Protein AF-A0A3P3FSX5-F1 (afdb_monomer_lite)

Structure (mmCIF, N/CA/C/O backbone):
data_AF-A0A3P3FSX5-F1
#
_entry.id   AF-A0A3P3FSX5-F1
#
loop_
_atom_site.group_PDB
_atom_site.id
_atom_site.type_symbol
_atom_s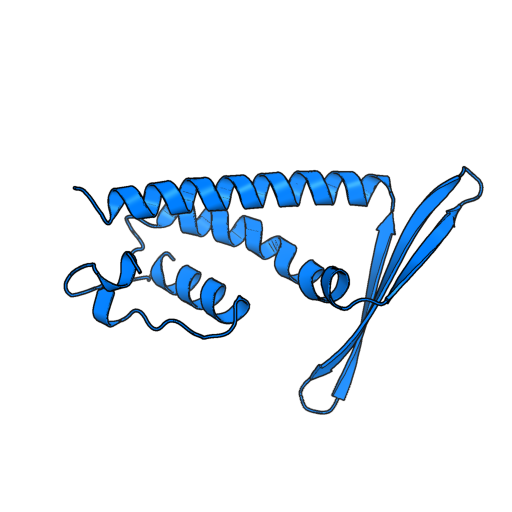ite.label_atom_id
_atom_site.label_alt_id
_atom_site.label_comp_id
_atom_site.label_asym_id
_atom_site.label_entity_id
_atom_site.label_seq_id
_atom_site.pdbx_PDB_ins_code
_atom_site.Cartn_x
_atom_site.Cartn_y
_atom_site.Cartn_z
_atom_site.occupancy
_atom_site.B_iso_or_equiv
_atom_site.auth_seq_id
_atom_site.auth_comp_id
_atom_site.auth_asym_id
_atom_site.auth_atom_id
_atom_site.pdbx_PDB_model_num
ATOM 1 N N . MET A 1 1 ? -2.291 -1.759 -22.034 1.00 64.62 1 MET A N 1
ATOM 2 C CA . MET A 1 1 ? -1.354 -1.514 -20.912 1.00 64.62 1 MET A CA 1
ATOM 3 C C . MET A 1 1 ? -0.006 -1.193 -21.524 1.00 64.62 1 MET A C 1
ATOM 5 O O . MET A 1 1 ? 0.405 -1.934 -22.399 1.00 64.62 1 MET A O 1
ATOM 9 N N . VAL A 1 2 ? 0.656 -0.120 -21.088 1.00 78.75 2 VAL A N 1
ATOM 10 C CA . VAL A 1 2 ? 1.862 0.412 -21.754 1.00 78.75 2 VAL A CA 1
ATOM 11 C C . VAL A 1 2 ? 3.003 -0.608 -21.819 1.00 78.75 2 VAL A C 1
ATOM 13 O O . VAL A 1 2 ? 3.547 -0.823 -22.890 1.00 78.75 2 VAL A O 1
ATOM 16 N N . LEU A 1 3 ? 3.281 -1.321 -20.721 1.00 80.75 3 LEU A N 1
ATOM 17 C CA . LEU A 1 3 ? 4.338 -2.343 -20.668 1.00 80.75 3 LEU A CA 1
ATOM 18 C C . LEU A 1 3 ? 4.115 -3.501 -21.658 1.00 80.75 3 LEU A C 1
ATOM 20 O O . LEU A 1 3 ? 5.054 -3.925 -22.320 1.00 80.75 3 LEU A O 1
ATOM 24 N N . ALA A 1 4 ? 2.873 -3.984 -21.802 1.00 80.44 4 ALA A N 1
ATOM 25 C CA . ALA A 1 4 ? 2.545 -5.056 -22.753 1.00 80.44 4 ALA A CA 1
ATOM 26 C C . ALA A 1 4 ? 2.674 -4.627 -24.223 1.00 80.44 4 ALA A C 1
ATOM 28 O O . ALA A 1 4 ? 2.763 -5.481 -25.098 1.00 80.44 4 ALA A O 1
ATOM 29 N N . ASN A 1 5 ? 2.686 -3.320 -24.493 1.00 82.38 5 ASN A N 1
ATOM 30 C CA . ASN A 1 5 ? 2.797 -2.783 -25.845 1.00 82.38 5 ASN A CA 1
ATOM 31 C C . ASN A 1 5 ? 4.258 -2.553 -26.273 1.00 82.38 5 ASN A C 1
ATOM 33 O O . ASN A 1 5 ? 4.493 -2.166 -27.414 1.00 82.38 5 ASN A O 1
ATOM 37 N N . VAL A 1 6 ? 5.236 -2.773 -25.385 1.00 80.38 6 VAL A N 1
ATOM 38 C CA . VAL A 1 6 ? 6.660 -2.674 -25.730 1.00 80.38 6 VAL A CA 1
ATOM 39 C C . VAL A 1 6 ? 7.073 -3.942 -26.473 1.00 80.38 6 VAL A C 1
ATOM 41 O O . VAL A 1 6 ? 6.936 -5.044 -25.941 1.00 80.38 6 VAL A O 1
ATOM 44 N N . SER A 1 7 ? 7.569 -3.792 -27.702 1.00 74.81 7 SER A N 1
ATOM 45 C CA . SER A 1 7 ? 7.959 -4.912 -28.566 1.00 74.81 7 SER A CA 1
ATOM 46 C C . SER A 1 7 ? 8.950 -5.853 -27.873 1.00 74.81 7 SER A C 1
ATOM 48 O O . SER A 1 7 ? 9.860 -5.400 -27.177 1.00 74.81 7 SER A O 1
ATOM 50 N N . GLU A 1 8 ? 8.752 -7.163 -28.064 1.00 77.31 8 GLU A N 1
ATOM 51 C CA . GLU A 1 8 ? 9.525 -8.288 -27.498 1.00 77.31 8 GLU A CA 1
ATOM 52 C C . GLU A 1 8 ? 9.448 -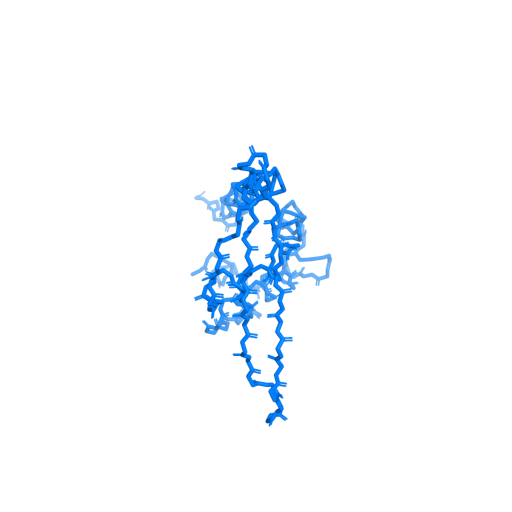8.438 -25.966 1.00 77.31 8 GLU A C 1
ATOM 54 O O . GLU A 1 8 ? 9.137 -9.520 -25.468 1.00 77.31 8 GLU A O 1
ATOM 59 N N . ARG A 1 9 ? 9.636 -7.360 -25.197 1.00 79.94 9 ARG A N 1
ATOM 60 C CA . ARG A 1 9 ? 9.602 -7.376 -23.721 1.00 79.94 9 ARG A CA 1
ATOM 61 C C . ARG A 1 9 ? 8.187 -7.460 -23.144 1.00 79.94 9 ARG A C 1
ATOM 63 O O . ARG A 1 9 ? 7.986 -8.035 -22.076 1.00 79.94 9 ARG A O 1
ATOM 70 N N . GLY A 1 10 ? 7.192 -6.934 -23.859 1.00 73.44 10 GLY A N 1
ATOM 71 C CA . GLY A 1 10 ? 5.786 -6.930 -23.450 1.00 73.44 10 GLY A CA 1
ATOM 72 C C . GLY A 1 10 ? 5.134 -8.316 -23.406 1.00 73.44 10 GLY A C 1
ATOM 73 O O . GLY A 1 10 ? 4.140 -8.491 -22.705 1.00 73.44 10 GLY A O 1
ATOM 74 N N . ILE A 1 11 ? 5.722 -9.312 -24.082 1.00 74.56 11 ILE A N 1
ATOM 75 C CA . ILE A 1 11 ? 5.221 -10.698 -24.158 1.00 74.56 11 ILE A CA 1
ATOM 76 C C . ILE A 1 11 ? 5.229 -11.379 -22.781 1.00 74.56 11 ILE A C 1
ATOM 78 O O . ILE A 1 11 ? 4.386 -12.228 -22.494 1.00 74.56 11 ILE A O 1
ATOM 82 N N . VAL A 1 12 ? 6.162 -10.992 -21.908 1.00 78.31 12 VAL A N 1
ATOM 83 C CA . VAL A 1 12 ? 6.325 -11.587 -20.572 1.00 78.31 12 VAL A CA 1
ATOM 84 C C . VAL A 1 12 ? 5.289 -11.048 -19.577 1.00 78.31 12 VAL A C 1
ATOM 86 O O . VAL A 1 12 ? 5.055 -11.657 -18.537 1.00 78.31 12 VAL A O 1
ATOM 89 N N . VAL A 1 13 ? 4.623 -9.933 -19.893 1.00 80.44 13 VAL A N 1
ATOM 90 C CA . VAL A 1 13 ? 3.733 -9.252 -18.952 1.00 80.44 13 VAL A CA 1
ATOM 91 C C . VAL A 1 13 ? 2.400 -9.992 -18.826 1.00 80.44 13 VAL A C 1
ATOM 93 O O . VAL A 1 13 ? 1.560 -9.954 -19.727 1.00 80.44 13 VAL A O 1
ATOM 96 N N . LYS A 1 14 ? 2.149 -10.601 -17.665 1.00 79.06 14 LYS A N 1
ATOM 97 C CA . LYS A 1 14 ? 0.843 -11.187 -17.321 1.00 79.06 14 LYS A CA 1
ATOM 98 C C . LYS A 1 14 ? 0.157 -10.303 -16.299 1.00 79.06 14 LYS A C 1
ATOM 100 O O . LYS A 1 14 ? 0.726 -10.051 -15.259 1.00 79.06 14 LYS A O 1
ATOM 105 N N . LEU A 1 15 ? -1.070 -9.846 -16.549 1.00 70.38 15 LEU A N 1
ATOM 106 C CA . LEU A 1 15 ? -1.813 -9.031 -15.580 1.00 70.38 15 LEU A CA 1
ATOM 107 C C . LEU A 1 15 ? -2.732 -9.907 -14.725 1.00 70.38 15 LEU A C 1
ATOM 109 O O . LEU A 1 15 ? -3.762 -10.365 -15.225 1.00 70.38 15 LEU A O 1
ATOM 113 N N . PRO A 1 16 ? -2.444 -10.090 -13.430 1.00 83.50 16 PRO A N 1
ATOM 114 C CA . PRO A 1 16 ? -3.360 -10.787 -12.546 1.00 83.50 16 PRO A CA 1
ATOM 115 C C . PRO A 1 16 ? -4.615 -9.941 -12.286 1.00 83.50 16 PRO A C 1
ATOM 117 O O . PRO A 1 16 ? -4.619 -8.712 -12.427 1.00 83.50 16 PRO A O 1
ATOM 120 N N . HIS A 1 17 ? -5.706 -10.583 -11.869 1.00 81.50 17 HIS A N 1
ATOM 121 C CA . HIS A 1 17 ? -6.952 -9.873 -11.563 1.00 81.50 17 HIS A CA 1
ATOM 122 C C . HIS A 1 17 ? -6.901 -9.140 -10.217 1.00 81.50 17 HIS A C 1
ATOM 124 O O . HIS A 1 17 ? -7.503 -8.076 -10.074 1.00 81.50 17 HIS A O 1
ATOM 130 N N . LEU A 1 18 ? -6.169 -9.678 -9.237 1.00 86.06 18 LEU A N 1
ATOM 131 C CA . LEU A 1 18 ? -6.122 -9.128 -7.885 1.00 86.06 18 LEU A CA 1
ATOM 132 C C . LEU A 1 18 ? -5.106 -7.988 -7.779 1.00 86.06 18 LEU A C 1
ATOM 134 O O . LEU A 1 18 ? -3.973 -8.106 -8.233 1.00 86.06 18 LEU A O 1
ATOM 138 N N . VAL A 1 19 ? -5.489 -6.902 -7.104 1.00 83.56 19 VAL A N 1
ATOM 139 C CA . VAL A 1 19 ? -4.639 -5.706 -6.954 1.00 83.56 19 VAL A CA 1
ATOM 140 C C . VAL A 1 19 ? -3.282 -6.001 -6.302 1.00 83.56 19 VAL A C 1
ATOM 142 O O . VAL A 1 19 ? -2.274 -5.487 -6.771 1.00 83.56 19 VAL A O 1
ATOM 145 N N . GLY A 1 20 ? -3.231 -6.871 -5.286 1.00 83.88 20 GLY A N 1
ATOM 146 C CA . GLY A 1 20 ? -1.966 -7.255 -4.644 1.00 83.88 20 GLY A CA 1
ATOM 147 C C . GLY A 1 20 ? -1.029 -7.984 -5.608 1.00 83.88 20 GLY A C 1
ATOM 148 O O . GLY A 1 20 ? 0.131 -7.617 -5.743 1.00 83.88 20 GLY A O 1
ATOM 149 N N . GLN A 1 21 ? -1.574 -8.925 -6.380 1.00 89.12 21 GLN A N 1
ATOM 150 C CA . GLN A 1 21 ? -0.821 -9.638 -7.413 1.00 89.12 21 GLN A CA 1
ATOM 151 C C . GLN A 1 21 ? -0.359 -8.698 -8.537 1.00 89.12 21 GLN A C 1
ATOM 153 O O . GLN A 1 21 ? 0.715 -8.886 -9.095 1.00 89.12 21 GLN A O 1
ATOM 158 N N . ARG A 1 22 ? -1.132 -7.652 -8.863 1.00 90.12 22 ARG A N 1
ATOM 159 C CA . ARG A 1 22 ? -0.701 -6.620 -9.820 1.00 90.12 22 ARG A CA 1
ATOM 160 C C . ARG A 1 22 ? 0.493 -5.817 -9.312 1.00 90.12 22 ARG A C 1
ATOM 162 O O . ARG A 1 22 ? 1.366 -5.506 -10.111 1.00 90.12 22 ARG A O 1
ATOM 169 N N . PHE A 1 23 ? 0.543 -5.475 -8.023 1.00 90.88 23 PHE A N 1
ATOM 170 C CA . PHE A 1 23 ? 1.715 -4.808 -7.447 1.00 90.88 23 PHE A CA 1
ATOM 171 C C . PHE A 1 23 ? 2.933 -5.728 -7.383 1.00 90.88 23 PHE A C 1
ATOM 173 O O . PHE A 1 23 ? 4.038 -5.265 -7.649 1.00 90.88 23 PHE A O 1
ATOM 180 N N . GLU A 1 24 ? 2.746 -7.011 -7.075 1.00 92.06 24 GLU A N 1
ATOM 181 C CA . GLU A 1 24 ? 3.824 -8.006 -7.111 1.00 92.06 24 GLU A CA 1
ATOM 182 C C . GLU A 1 24 ? 4.391 -8.175 -8.518 1.00 92.06 24 GLU A C 1
ATOM 184 O O . GLU A 1 24 ? 5.596 -8.05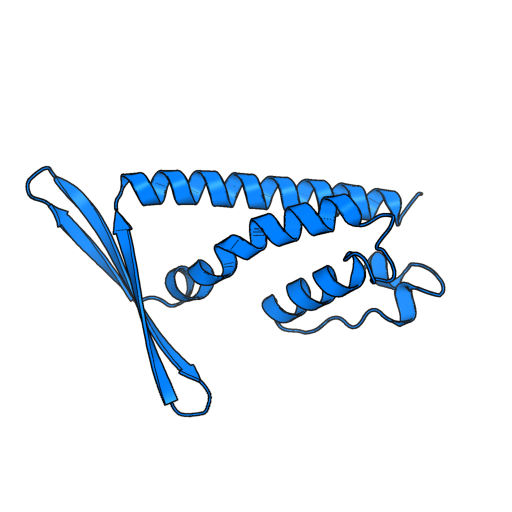6 -8.713 1.00 92.06 24 GLU A O 1
ATOM 189 N N . GLU A 1 25 ? 3.527 -8.368 -9.511 1.00 92.31 25 GLU A N 1
ATOM 190 C CA . GLU A 1 25 ? 3.959 -8.496 -10.898 1.00 92.31 25 GLU A CA 1
ATOM 191 C C . GLU A 1 25 ? 4.650 -7.224 -11.393 1.00 92.31 25 GLU A C 1
ATOM 193 O O . GLU A 1 25 ? 5.721 -7.284 -11.995 1.00 92.31 25 GLU A O 1
ATOM 198 N N . LEU A 1 26 ? 4.073 -6.055 -11.102 1.00 92.88 26 LEU A N 1
ATOM 199 C CA . LEU A 1 26 ? 4.691 -4.785 -11.456 1.00 92.88 26 LEU A CA 1
ATOM 200 C C . LEU A 1 26 ? 6.081 -4.666 -10.825 1.00 92.88 26 LEU A C 1
ATOM 202 O O . LEU A 1 26 ? 7.015 -4.295 -11.529 1.00 92.88 26 LEU A O 1
ATOM 206 N N . ALA A 1 27 ? 6.232 -5.025 -9.546 1.00 94.19 27 ALA A N 1
ATOM 207 C CA . ALA A 1 27 ? 7.517 -5.028 -8.854 1.00 94.19 27 ALA A CA 1
ATOM 208 C C . ALA A 1 27 ? 8.529 -5.984 -9.502 1.00 94.19 27 ALA A C 1
ATOM 210 O O . ALA A 1 27 ? 9.696 -5.621 -9.625 1.00 94.19 27 ALA A O 1
ATOM 211 N N . ASN A 1 28 ? 8.095 -7.161 -9.961 1.00 93.88 28 ASN A N 1
ATOM 212 C CA . ASN A 1 28 ? 8.956 -8.103 -10.681 1.00 93.88 28 ASN A CA 1
ATOM 213 C C . ASN A 1 28 ? 9.434 -7.525 -12.019 1.00 93.88 28 ASN A C 1
ATOM 215 O O . ASN A 1 28 ? 10.601 -7.665 -12.371 1.00 93.88 28 ASN A O 1
ATOM 219 N N . LEU A 1 29 ? 8.551 -6.845 -12.753 1.00 93.38 29 LEU A N 1
ATOM 220 C CA . LEU A 1 29 ? 8.849 -6.288 -14.074 1.00 93.38 29 LEU A CA 1
ATOM 221 C C . LEU A 1 29 ? 9.809 -5.096 -14.027 1.00 93.38 29 LEU A C 1
ATOM 223 O O . LEU A 1 29 ? 10.655 -4.974 -14.912 1.00 93.38 29 LEU A O 1
ATOM 227 N N . ILE A 1 30 ? 9.676 -4.226 -13.023 1.00 94.62 30 ILE A N 1
ATOM 228 C CA . ILE A 1 30 ? 10.482 -2.997 -12.879 1.00 94.62 30 ILE A CA 1
ATOM 229 C C . ILE A 1 30 ? 11.641 -3.140 -11.884 1.00 94.62 30 ILE A C 1
ATOM 231 O O . ILE A 1 30 ? 12.439 -2.217 -11.728 1.00 94.62 30 ILE A O 1
ATOM 235 N N . GLY A 1 31 ? 11.707 -4.265 -11.170 1.00 93.69 31 GLY A N 1
ATOM 236 C CA . GLY A 1 31 ? 12.759 -4.567 -10.206 1.00 93.69 31 GLY A CA 1
ATOM 237 C C . GLY A 1 31 ? 14.112 -4.848 -10.871 1.00 93.69 31 GLY A C 1
ATOM 238 O O . GLY A 1 31 ? 14.193 -4.938 -12.093 1.00 93.69 31 GLY A O 1
ATOM 239 N N . PRO A 1 32 ? 15.191 -5.032 -10.087 1.00 92.88 32 PRO A N 1
ATOM 240 C CA . PRO A 1 32 ? 16.563 -5.107 -10.607 1.00 92.88 32 PRO A CA 1
ATOM 241 C C . PRO A 1 32 ? 16.820 -6.194 -11.662 1.00 92.88 32 PRO A C 1
ATOM 243 O O . PRO A 1 32 ? 17.696 -6.023 -12.501 1.00 92.88 32 PRO A O 1
ATOM 246 N N . ALA A 1 33 ? 16.068 -7.298 -11.618 1.00 92.38 33 ALA A N 1
ATOM 247 C CA . ALA A 1 33 ? 16.158 -8.407 -12.574 1.00 92.38 33 ALA A CA 1
ATOM 248 C C . ALA A 1 33 ? 14.999 -8.428 -13.594 1.00 92.38 33 ALA A C 1
ATOM 250 O O . ALA A 1 33 ? 14.845 -9.393 -14.340 1.00 92.38 33 ALA A O 1
ATOM 251 N N . GLY A 1 34 ? 14.147 -7.402 -13.592 1.00 91.62 34 GLY A N 1
ATOM 252 C CA . GLY A 1 34 ? 12.958 -7.321 -14.429 1.00 91.62 34 GLY A CA 1
ATOM 253 C C . GLY A 1 34 ? 13.244 -6.839 -15.851 1.00 91.62 34 GLY A C 1
ATOM 254 O O . GLY A 1 34 ? 14.236 -6.160 -16.115 1.00 91.62 34 GLY A O 1
ATOM 255 N N . ALA A 1 35 ? 12.326 -7.134 -16.775 1.00 91.94 35 ALA A N 1
ATOM 256 C CA . ALA A 1 35 ? 12.432 -6.733 -18.184 1.00 91.94 35 ALA A CA 1
ATOM 257 C C . ALA A 1 35 ? 12.476 -5.202 -18.400 1.00 91.94 35 ALA A C 1
ATOM 259 O O . ALA A 1 35 ? 12.900 -4.733 -19.458 1.00 91.94 35 ALA A O 1
ATOM 260 N N . PHE A 1 36 ? 12.052 -4.425 -17.401 1.00 92.50 36 PHE A N 1
ATOM 261 C CA . PHE A 1 36 ? 12.015 -2.962 -17.409 1.00 92.50 36 PHE A CA 1
ATOM 262 C C . PHE A 1 36 ? 12.857 -2.361 -16.273 1.00 92.50 36 PHE A C 1
ATOM 264 O O . PHE A 1 36 ? 12.549 -1.278 -15.779 1.00 92.50 36 PHE A O 1
ATOM 271 N N . ALA A 1 37 ? 13.902 -3.061 -15.815 1.00 93.12 37 ALA A N 1
ATOM 272 C CA . ALA A 1 37 ? 14.749 -2.621 -14.702 1.00 93.12 37 ALA A CA 1
ATOM 273 C C . ALA A 1 37 ? 15.399 -1.245 -14.936 1.00 93.12 37 ALA A C 1
ATOM 275 O O . ALA A 1 37 ? 15.538 -0.451 -14.003 1.00 93.12 37 ALA A O 1
ATOM 276 N N . LEU A 1 38 ? 15.798 -0.958 -16.182 1.00 92.31 38 LEU A N 1
ATOM 277 C CA . LEU A 1 38 ? 16.487 0.280 -16.545 1.00 92.31 38 LEU A CA 1
ATOM 278 C C . LEU A 1 38 ? 15.549 1.488 -16.444 1.00 92.31 38 LEU A C 1
ATOM 280 O O . LEU A 1 38 ? 15.865 2.465 -15.769 1.00 92.31 38 LEU A O 1
ATOM 284 N N . GLU A 1 39 ? 14.384 1.406 -17.082 1.00 93.50 39 GLU A N 1
ATOM 285 C CA . GLU A 1 39 ? 13.383 2.475 -17.103 1.00 93.50 39 GLU A CA 1
ATOM 286 C C . GLU A 1 39 ? 12.633 2.575 -15.767 1.00 93.50 39 GLU A C 1
ATOM 288 O O . GLU A 1 39 ? 12.207 3.650 -15.349 1.00 93.50 39 GLU A O 1
ATOM 293 N N . GLY A 1 40 ? 12.470 1.441 -15.086 1.00 94.25 40 GLY A N 1
ATOM 294 C CA . GLY A 1 40 ? 11.611 1.272 -13.924 1.00 94.25 40 GLY A CA 1
ATOM 295 C C . GLY A 1 40 ? 12.271 1.514 -12.570 1.00 94.25 40 GLY A C 1
ATOM 296 O O . GLY A 1 40 ? 11.567 1.486 -11.563 1.00 94.25 40 GLY A O 1
ATOM 297 N N . LYS A 1 41 ? 13.581 1.786 -12.502 1.00 95.56 41 LYS A N 1
ATOM 298 C CA . LYS A 1 41 ? 14.334 1.881 -11.236 1.00 95.56 41 LYS A CA 1
ATOM 299 C C . LYS A 1 41 ? 13.695 2.817 -10.200 1.00 95.56 41 LYS A C 1
ATOM 301 O O . LYS A 1 41 ? 13.551 2.436 -9.039 1.00 95.56 41 LYS A O 1
ATOM 306 N N . THR A 1 42 ? 13.303 4.034 -10.586 1.00 96.38 42 THR A N 1
ATOM 307 C CA . THR A 1 42 ? 12.685 4.997 -9.650 1.00 96.38 42 THR A CA 1
ATOM 308 C C . THR A 1 42 ? 11.273 4.575 -9.248 1.00 96.38 42 THR A C 1
ATOM 310 O O . THR A 1 42 ? 10.906 4.682 -8.075 1.00 96.38 42 THR A O 1
ATOM 313 N N . SER A 1 43 ? 10.516 4.005 -10.190 1.00 97.00 43 SER A N 1
ATOM 314 C CA . SER A 1 43 ? 9.200 3.413 -9.939 1.00 97.00 43 SER A CA 1
ATOM 315 C C . SER A 1 43 ? 9.278 2.217 -8.987 1.00 97.00 43 SER A C 1
ATOM 317 O O . SER A 1 43 ? 8.410 2.077 -8.132 1.00 97.00 43 SER A O 1
ATOM 319 N N . ALA A 1 44 ? 10.327 1.392 -9.070 1.00 96.62 44 ALA A N 1
ATOM 320 C CA . ALA A 1 44 ? 10.550 0.255 -8.179 1.00 96.62 44 ALA A CA 1
ATOM 321 C C . ALA A 1 44 ? 10.737 0.710 -6.727 1.00 96.62 44 ALA A C 1
ATOM 323 O O . ALA A 1 44 ? 10.110 0.170 -5.814 1.00 96.62 44 ALA A O 1
ATOM 324 N N . VAL A 1 45 ? 11.547 1.753 -6.518 1.00 97.31 45 VAL A N 1
ATOM 325 C CA . VAL A 1 45 ? 11.755 2.356 -5.193 1.00 97.31 45 VAL A CA 1
ATOM 326 C C . VAL A 1 45 ? 10.448 2.942 -4.663 1.00 97.31 45 VAL A C 1
ATOM 328 O O . VAL A 1 45 ? 10.049 2.629 -3.543 1.00 97.31 45 VAL A O 1
ATOM 331 N N . ALA A 1 46 ? 9.746 3.742 -5.471 1.00 97.75 46 ALA A N 1
ATOM 332 C CA . ALA A 1 46 ? 8.478 4.347 -5.069 1.00 97.75 46 ALA A CA 1
ATOM 333 C C . ALA A 1 46 ? 7.403 3.296 -4.748 1.00 97.75 46 ALA A C 1
ATOM 335 O O . ALA A 1 46 ? 6.662 3.449 -3.775 1.00 97.75 46 ALA A O 1
ATOM 336 N N . LEU A 1 47 ? 7.344 2.208 -5.523 1.00 96.62 47 LEU A N 1
ATOM 337 C CA . LEU A 1 47 ? 6.436 1.094 -5.277 1.00 96.62 47 LEU A CA 1
ATOM 338 C C . LEU A 1 47 ? 6.785 0.406 -3.960 1.00 96.62 47 LEU A C 1
ATOM 340 O O . LEU A 1 47 ? 5.895 0.212 -3.144 1.00 96.62 47 LEU A O 1
ATOM 344 N N . SER A 1 48 ? 8.060 0.113 -3.697 1.00 96.25 48 SER A N 1
ATOM 345 C CA . SER A 1 48 ? 8.484 -0.471 -2.419 1.00 96.25 48 SER A CA 1
ATOM 346 C C . SER A 1 48 ? 8.103 0.408 -1.225 1.00 96.25 48 SER A C 1
ATOM 348 O O . SER A 1 48 ? 7.613 -0.111 -0.223 1.00 96.25 48 SER A O 1
ATOM 350 N N . THR A 1 49 ? 8.285 1.729 -1.323 1.00 96.62 49 THR A N 1
ATOM 351 C CA . THR A 1 49 ? 7.877 2.671 -0.268 1.00 96.62 49 THR A CA 1
ATOM 352 C C . THR A 1 49 ? 6.368 2.640 -0.049 1.00 96.62 49 THR A C 1
ATOM 354 O O . THR A 1 49 ? 5.919 2.535 1.086 1.00 96.62 49 THR A O 1
ATOM 357 N N . PHE A 1 50 ? 5.570 2.671 -1.118 1.00 95.94 50 PHE A N 1
ATOM 358 C CA . PHE A 1 50 ? 4.114 2.587 -1.005 1.00 95.94 50 PHE A CA 1
ATOM 359 C C . PHE A 1 50 ? 3.651 1.246 -0.420 1.00 95.94 50 PHE A C 1
ATOM 361 O O . PHE A 1 50 ? 2.751 1.206 0.421 1.00 95.94 50 PHE A O 1
ATOM 368 N N . ARG A 1 51 ? 4.292 0.142 -0.817 1.00 94.00 51 ARG A N 1
ATOM 369 C CA . ARG A 1 51 ? 3.948 -1.208 -0.357 1.00 94.00 51 ARG A CA 1
ATOM 370 C C . ARG A 1 51 ? 4.216 -1.435 1.130 1.00 94.00 51 ARG A C 1
ATOM 372 O O . ARG A 1 51 ? 3.576 -2.304 1.713 1.00 94.00 51 ARG A O 1
ATOM 379 N N . ALA A 1 52 ? 5.049 -0.616 1.777 1.00 93.69 52 ALA A N 1
ATOM 380 C CA . ALA A 1 52 ? 5.193 -0.632 3.235 1.00 93.69 52 ALA A CA 1
ATOM 381 C C . ALA A 1 52 ? 3.855 -0.395 3.972 1.00 93.69 52 ALA A C 1
ATOM 383 O O . ALA A 1 52 ? 3.694 -0.819 5.114 1.00 93.69 52 ALA A O 1
ATOM 384 N N . HIS A 1 53 ? 2.870 0.217 3.306 1.00 94.00 53 HIS A N 1
ATOM 385 C CA . HIS A 1 53 ? 1.527 0.448 3.836 1.00 94.00 53 HIS A CA 1
ATOM 386 C C . HIS A 1 53 ? 0.511 -0.662 3.502 1.00 94.00 53 HIS A C 1
ATOM 388 O O . HIS A 1 53 ? -0.639 -0.577 3.934 1.00 94.00 53 HIS A O 1
ATOM 394 N N . GLU A 1 54 ? 0.875 -1.712 2.748 1.00 88.88 54 GLU A N 1
ATOM 395 C CA . GLU A 1 54 ? -0.069 -2.770 2.331 1.00 88.88 54 GLU A CA 1
ATOM 396 C C . GLU A 1 54 ? -0.721 -3.491 3.516 1.00 88.88 54 GLU A C 1
ATOM 398 O O . GLU A 1 54 ? -1.880 -3.911 3.422 1.00 88.88 54 GLU A O 1
ATOM 403 N N . SER A 1 55 ? -0.011 -3.594 4.642 1.00 86.38 55 SER A N 1
ATOM 404 C CA . SER A 1 55 ? -0.513 -4.194 5.883 1.00 86.38 55 SER A CA 1
ATOM 405 C C . SER A 1 55 ? -1.756 -3.480 6.426 1.00 86.38 55 SER A C 1
ATOM 407 O O . SER A 1 55 ? -2.635 -4.125 7.000 1.00 86.38 55 SER A O 1
ATOM 409 N N . LEU A 1 56 ? -1.889 -2.173 6.179 1.00 91.00 56 LEU A N 1
ATOM 410 C CA . LEU A 1 56 ? -3.031 -1.371 6.619 1.00 91.00 56 LEU A CA 1
ATOM 411 C C . LEU A 1 56 ? -4.305 -1.697 5.841 1.00 91.00 56 LEU A C 1
ATOM 413 O O . LEU A 1 56 ? -5.403 -1.548 6.373 1.00 91.00 56 LEU A O 1
ATOM 417 N N . ARG A 1 57 ? -4.183 -2.155 4.587 1.00 89.25 57 ARG A N 1
ATOM 418 C CA . ARG A 1 57 ? -5.317 -2.318 3.664 1.00 89.25 57 ARG A CA 1
ATOM 419 C C . ARG A 1 57 ? -6.408 -3.212 4.240 1.00 89.25 57 ARG A C 1
ATOM 421 O O . ARG A 1 57 ? -7.584 -2.881 4.143 1.00 89.25 57 ARG A O 1
ATOM 428 N N . ALA A 1 58 ? -6.026 -4.343 4.833 1.00 89.12 58 ALA A N 1
ATOM 429 C CA . ALA A 1 58 ? -6.992 -5.283 5.394 1.00 89.12 58 ALA A CA 1
ATOM 430 C C . ALA A 1 58 ? -7.779 -4.648 6.550 1.00 89.12 58 ALA A C 1
ATOM 432 O O . ALA A 1 58 ? -9.005 -4.715 6.561 1.00 89.12 58 ALA A O 1
ATOM 433 N N . SER A 1 59 ? -7.079 -3.976 7.465 1.00 92.31 59 SER A N 1
ATOM 434 C CA . SER A 1 59 ? -7.695 -3.307 8.610 1.00 92.31 59 SER A CA 1
ATOM 435 C C . SER A 1 59 ? -8.565 -2.120 8.203 1.00 92.31 59 SER A C 1
ATOM 437 O O . SER A 1 59 ? -9.655 -1.969 8.738 1.00 92.31 59 SER A O 1
ATOM 439 N N . LEU A 1 60 ? -8.132 -1.305 7.238 1.00 90.81 60 LEU A N 1
ATOM 440 C CA . LEU A 1 60 ? -8.882 -0.124 6.796 1.00 90.81 60 LEU A CA 1
ATOM 441 C C . LEU A 1 60 ? -10.114 -0.480 5.954 1.00 90.81 60 LEU A C 1
ATOM 443 O O . LEU A 1 60 ? -11.146 0.168 6.081 1.00 90.81 60 LEU A O 1
ATOM 447 N N . CYS A 1 61 ? -10.024 -1.492 5.087 1.00 90.12 61 CYS A N 1
ATOM 448 C CA . CYS A 1 61 ? -11.126 -1.845 4.187 1.00 90.12 61 CYS A CA 1
ATOM 449 C C . CYS A 1 61 ? -12.111 -2.858 4.783 1.00 90.12 61 CYS A C 1
ATOM 451 O O . CYS A 1 61 ? -13.254 -2.921 4.336 1.00 90.12 61 CYS A O 1
ATOM 453 N N . HIS A 1 62 ? -11.669 -3.694 5.726 1.00 90.44 62 HIS A N 1
ATOM 454 C CA . HIS A 1 62 ? -12.463 -4.816 6.242 1.00 90.44 62 HIS A CA 1
ATOM 455 C C . HIS A 1 62 ? -12.515 -4.884 7.771 1.00 90.44 62 HIS A C 1
ATOM 457 O O . HIS A 1 62 ? -13.183 -5.763 8.317 1.00 90.44 62 HIS A O 1
ATOM 463 N N . GLY A 1 63 ? -11.809 -3.996 8.471 1.00 92.88 63 GLY A N 1
ATOM 464 C CA . GLY A 1 63 ? -11.818 -3.958 9.924 1.00 92.88 63 GLY A CA 1
ATOM 465 C C . GLY A 1 63 ? -13.120 -3.384 10.474 1.00 92.88 63 GLY A C 1
ATOM 466 O O . GLY A 1 63 ? -13.699 -2.447 9.930 1.00 92.88 63 GLY A O 1
ATOM 467 N N . VAL A 1 64 ? -13.558 -3.927 11.605 1.00 95.38 64 VAL A N 1
ATOM 468 C CA . VAL A 1 64 ? -14.603 -3.325 12.433 1.00 95.38 64 VAL A CA 1
ATOM 469 C C . VAL A 1 64 ? -13.931 -2.352 13.395 1.00 95.38 64 VAL A C 1
ATOM 471 O O . VAL A 1 64 ? -13.115 -2.765 14.225 1.00 95.38 64 VAL A O 1
ATOM 474 N N . GLY A 1 65 ? -14.256 -1.068 13.251 1.00 94.56 65 GLY A N 1
ATOM 475 C CA . GLY A 1 65 ? -13.660 0.025 14.016 1.00 94.56 65 GLY A CA 1
ATOM 476 C C . GLY A 1 65 ? -14.402 0.345 15.308 1.00 94.56 65 GLY A C 1
ATOM 477 O O . GLY A 1 65 ? -15.631 0.311 15.365 1.00 94.56 65 GLY A O 1
ATOM 478 N N . LYS A 1 66 ? -13.640 0.696 16.342 1.00 96.56 66 LYS A N 1
ATOM 479 C CA . LYS A 1 66 ? -14.114 1.386 17.543 1.00 96.56 66 LYS A CA 1
ATOM 480 C C . LYS A 1 66 ? -13.200 2.567 17.823 1.00 96.56 66 LYS A C 1
ATOM 482 O O . LYS A 1 66 ? -11.989 2.437 17.672 1.00 96.56 66 LYS A O 1
ATOM 487 N N . ILE A 1 67 ? -13.784 3.673 18.261 1.00 96.31 67 ILE A N 1
ATOM 488 C CA . ILE A 1 67 ? -13.046 4.827 18.767 1.00 96.31 67 ILE A CA 1
ATOM 489 C C . ILE A 1 67 ? -13.138 4.788 20.289 1.00 96.31 67 ILE A C 1
ATOM 491 O O . ILE A 1 67 ? -14.218 4.569 20.842 1.00 96.31 67 ILE A O 1
ATOM 495 N N . VAL A 1 68 ? -12.001 4.949 20.950 1.00 95.50 68 VAL A N 1
ATOM 496 C CA . VAL A 1 68 ? -11.887 5.050 22.406 1.00 95.50 68 VAL A CA 1
ATOM 497 C C . VAL A 1 68 ? -11.305 6.418 22.722 1.00 95.50 68 VAL A C 1
ATOM 499 O O . VAL A 1 68 ? -10.399 6.851 22.021 1.00 95.50 68 VAL A O 1
ATOM 502 N N . LEU A 1 69 ? -11.830 7.085 23.746 1.00 96.25 69 LEU A N 1
ATOM 503 C CA . LEU A 1 69 ? -11.293 8.351 24.237 1.00 96.25 69 LEU A CA 1
ATOM 504 C C . LEU A 1 69 ? -10.483 8.098 25.506 1.00 96.25 69 LEU A C 1
ATOM 506 O O . LEU A 1 69 ? -10.912 7.320 26.366 1.00 96.25 69 LEU A O 1
ATOM 510 N N . ASP A 1 70 ? -9.329 8.741 25.614 1.00 90.38 70 ASP A N 1
ATOM 511 C CA . ASP A 1 70 ? -8.588 8.827 26.865 1.00 90.38 70 ASP A CA 1
ATOM 512 C C . ASP A 1 70 ? -9.190 9.899 27.799 1.00 90.38 70 ASP A C 1
ATOM 514 O O . ASP A 1 70 ? -10.210 10.527 27.504 1.00 90.38 70 ASP A O 1
ATOM 518 N N . GLN A 1 71 ? -8.579 10.089 28.971 1.00 92.88 71 GLN A N 1
ATOM 519 C CA . GLN A 1 71 ? -9.048 11.074 29.954 1.00 92.88 71 GLN A CA 1
ATOM 520 C C . GLN A 1 71 ? -8.797 12.525 29.519 1.00 92.88 71 GLN A C 1
ATOM 522 O O . GLN A 1 71 ? -9.421 13.441 30.051 1.00 92.88 71 GLN A O 1
ATOM 527 N N . GLN A 1 72 ? -7.877 12.738 28.584 1.00 93.06 72 GLN A N 1
ATOM 528 C CA . GLN A 1 72 ? -7.486 14.032 28.038 1.00 93.06 72 GLN A CA 1
ATOM 529 C C . GLN A 1 72 ? -8.309 14.407 26.794 1.00 93.06 72 GLN A C 1
ATOM 531 O O . GLN A 1 72 ? -8.193 15.529 26.306 1.00 93.06 72 GLN A O 1
ATOM 536 N N . GLY A 1 73 ? -9.168 13.504 26.314 1.00 91.50 73 GLY A N 1
ATOM 537 C CA . GLY A 1 73 ? -9.992 13.687 25.122 1.00 91.50 73 GLY A CA 1
ATOM 538 C C . GLY A 1 73 ? -9.309 13.277 23.816 1.00 91.50 73 GLY A C 1
ATOM 539 O O . GLY A 1 73 ? -9.921 13.438 22.762 1.00 91.50 73 GLY A O 1
ATOM 540 N N . GLY A 1 74 ? -8.090 12.733 23.871 1.00 93.69 74 GLY A N 1
ATOM 541 C CA . GLY A 1 74 ? -7.418 12.132 22.723 1.00 93.69 74 GLY A CA 1
ATOM 542 C C . GLY A 1 74 ? -8.091 10.823 22.328 1.00 93.69 74 GLY A C 1
ATOM 543 O O . GLY A 1 74 ? -8.614 10.094 23.180 1.00 93.69 74 GLY A O 1
ATOM 544 N N . TRP A 1 75 ? -8.110 10.514 21.030 1.00 96.69 75 TRP A N 1
ATOM 545 C CA . TRP A 1 75 ? -8.736 9.287 20.546 1.00 96.69 75 TRP A CA 1
ATOM 546 C C . TRP A 1 75 ? -7.738 8.211 20.114 1.00 96.69 75 TRP A C 1
ATOM 548 O O . TRP A 1 75 ? -6.667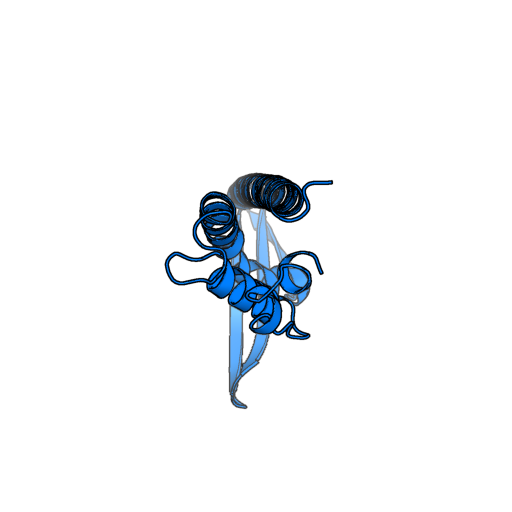 8.472 19.567 1.00 96.69 75 TRP A O 1
ATOM 558 N N . LEU A 1 76 ? -8.150 6.959 20.315 1.00 96.25 76 LEU A N 1
ATOM 559 C CA . LEU A 1 76 ? -7.512 5.767 19.774 1.00 96.25 76 LEU A CA 1
ATOM 560 C C . LEU A 1 76 ? -8.501 5.022 18.880 1.00 96.25 76 LEU A C 1
ATOM 562 O O . LEU A 1 76 ? -9.627 4.711 19.285 1.00 96.25 76 LEU A O 1
ATOM 566 N N . LEU A 1 77 ? -8.071 4.693 17.665 1.00 96.25 77 LEU A N 1
ATOM 567 C CA . LEU A 1 77 ? -8.818 3.847 16.745 1.00 96.25 77 LEU A CA 1
ATOM 568 C C . LEU A 1 77 ? -8.380 2.396 16.922 1.00 96.25 77 LEU A C 1
ATOM 570 O O . LEU A 1 77 ? -7.222 2.050 16.708 1.00 96.25 77 LEU A O 1
ATOM 574 N N . VAL A 1 78 ? -9.333 1.527 17.245 1.00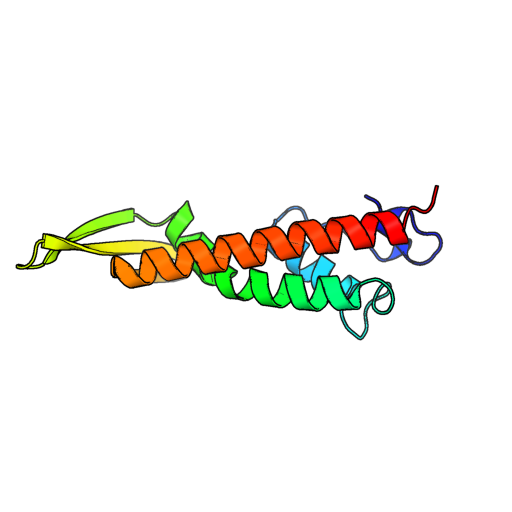 96.62 78 VAL A N 1
ATOM 575 C CA . VAL A 1 78 ? -9.138 0.077 17.308 1.00 96.62 78 VAL A CA 1
ATOM 576 C C . VAL A 1 78 ? -9.877 -0.574 16.145 1.00 96.62 78 VAL A C 1
ATOM 578 O O . VAL A 1 78 ? -11.106 -0.653 16.148 1.00 96.62 78 VAL A O 1
ATOM 581 N N . LEU A 1 79 ? -9.135 -1.086 15.168 1.00 96.50 79 LEU A N 1
ATOM 582 C CA . LEU A 1 79 ? -9.651 -1.848 14.032 1.00 96.50 79 LEU A CA 1
ATOM 583 C C . LEU A 1 79 ? -9.400 -3.337 14.248 1.00 96.50 79 LEU A C 1
ATOM 585 O O . LEU A 1 79 ? -8.261 -3.781 14.391 1.00 96.50 79 LEU A O 1
ATOM 589 N N . ARG A 1 80 ? -10.470 -4.132 14.248 1.00 95.94 80 ARG A N 1
ATOM 590 C CA . ARG A 1 80 ? -10.389 -5.592 14.367 1.00 95.94 80 ARG A CA 1
ATOM 591 C C . ARG A 1 80 ? -10.786 -6.245 13.057 1.00 95.94 80 ARG A C 1
ATOM 593 O O . ARG A 1 80 ? -11.887 -6.015 12.569 1.00 95.94 80 ARG A O 1
ATOM 600 N N . THR A 1 81 ? -9.927 -7.110 12.540 1.00 94.62 81 THR A N 1
ATOM 601 C CA . THR A 1 81 ? -10.175 -7.863 11.308 1.00 94.62 81 THR A CA 1
ATOM 602 C C . THR A 1 81 ? -10.162 -9.353 11.609 1.00 94.62 81 THR A C 1
ATOM 604 O O . THR A 1 81 ? -9.302 -9.837 12.347 1.00 94.62 81 THR A O 1
ATOM 607 N N . LEU A 1 82 ? -11.106 -10.086 11.025 1.00 92.50 82 LEU A N 1
ATOM 608 C CA . LEU A 1 82 ? -11.119 -11.544 11.001 1.00 92.50 82 LEU A CA 1
ATOM 609 C C . LEU A 1 82 ? -11.052 -11.990 9.541 1.00 92.50 82 LEU A C 1
ATOM 611 O O . LEU A 1 82 ? -11.948 -11.685 8.760 1.00 92.50 82 LEU A O 1
ATOM 615 N N . ALA A 1 83 ? -10.003 -12.717 9.180 1.00 90.00 83 ALA A N 1
ATOM 616 C CA . ALA A 1 83 ? -9.843 -13.297 7.854 1.00 90.00 83 ALA A CA 1
ATOM 617 C C . ALA A 1 83 ? -9.626 -14.805 7.970 1.00 90.00 83 ALA A C 1
ATOM 619 O O . ALA A 1 83 ? -8.966 -15.265 8.894 1.00 90.00 83 ALA A O 1
ATOM 620 N N . PHE A 1 84 ? -10.136 -15.583 7.020 1.00 89.56 84 PHE A N 1
ATOM 621 C CA . PHE A 1 84 ? -9.799 -17.002 6.922 1.00 89.56 84 PHE A CA 1
ATOM 622 C C . PHE A 1 84 ? -8.622 -17.179 5.967 1.00 89.56 84 PHE A C 1
ATOM 624 O O . PHE A 1 84 ? -8.697 -16.784 4.804 1.00 89.56 84 PHE A O 1
ATOM 631 N N . ARG A 1 85 ? -7.538 -17.796 6.440 1.00 86.94 85 ARG A N 1
ATOM 632 C CA . ARG A 1 85 ? -6.403 -18.209 5.604 1.00 86.94 85 ARG A CA 1
ATOM 633 C C . ARG A 1 85 ? -6.112 -19.677 5.846 1.00 86.94 85 ARG A C 1
ATOM 635 O O . ARG A 1 85 ? -6.054 -20.108 6.991 1.00 86.94 85 ARG A O 1
ATOM 642 N N . SER A 1 86 ? -5.979 -20.455 4.773 1.00 90.81 86 SER A N 1
ATOM 643 C CA . SER A 1 86 ? -5.750 -21.907 4.858 1.00 90.81 86 SER A CA 1
ATOM 644 C C . SER A 1 86 ? -6.743 -22.620 5.791 1.00 90.81 86 SER A C 1
ATOM 646 O O . SER A 1 86 ? -6.359 -23.464 6.595 1.00 90.81 86 SER A O 1
ATOM 648 N N . LYS A 1 87 ? -8.030 -22.246 5.697 1.00 92.62 87 LYS A N 1
ATOM 649 C CA . LYS A 1 87 ? -9.143 -22.732 6.542 1.00 92.62 87 LYS A CA 1
ATOM 650 C C . LYS A 1 87 ? -9.032 -22.398 8.039 1.00 92.62 87 LYS A C 1
ATOM 652 O O . LYS A 1 87 ? -9.852 -22.871 8.816 1.00 92.62 87 LYS A O 1
ATOM 657 N N . GLN A 1 88 ? -8.078 -21.562 8.442 1.00 93.25 88 GLN A N 1
ATOM 658 C CA . GLN A 1 88 ? -7.902 -21.129 9.825 1.00 93.25 88 GLN A CA 1
ATOM 659 C C . GLN A 1 88 ? -8.317 -19.660 10.000 1.00 93.25 88 GLN A C 1
ATOM 661 O O . GLN A 1 88 ? -7.962 -18.823 9.160 1.00 93.25 88 GLN A O 1
ATOM 666 N N . PRO A 1 89 ? -9.057 -19.318 11.071 1.00 93.75 89 PRO A N 1
ATOM 667 C CA . PRO A 1 89 ? -9.378 -17.935 11.384 1.00 93.75 89 PRO A CA 1
ATOM 668 C C . PRO A 1 89 ? -8.128 -17.201 11.884 1.00 93.75 89 PRO A C 1
ATOM 670 O O . PRO A 1 89 ? -7.512 -17.582 12.875 1.00 93.75 89 PRO A O 1
ATOM 673 N N . GLN A 1 90 ? -7.781 -16.104 11.222 1.00 93.38 90 GLN A N 1
ATOM 674 C CA . GLN A 1 90 ? -6.733 -15.176 11.622 1.00 93.38 90 GLN A CA 1
ATOM 675 C C . GLN A 1 90 ? -7.367 -13.872 12.088 1.00 93.38 90 GLN A C 1
ATOM 677 O O . GLN A 1 90 ? -8.078 -13.202 11.335 1.00 93.38 90 GLN A O 1
ATOM 682 N N . ARG A 1 91 ? -7.111 -13.524 13.350 1.00 93.19 91 ARG A N 1
ATOM 683 C CA . ARG A 1 91 ? -7.553 -12.267 13.951 1.00 93.19 91 ARG A CA 1
ATOM 684 C C . ARG A 1 91 ? -6.394 -11.285 13.966 1.00 93.19 91 ARG A C 1
ATOM 686 O O . ARG A 1 91 ? -5.312 -11.616 14.438 1.00 93.19 91 ARG A O 1
ATOM 693 N N . THR A 1 92 ? -6.650 -10.075 13.495 1.00 94.00 92 THR A N 1
ATOM 694 C CA . THR A 1 92 ? -5.694 -8.968 13.525 1.00 94.00 92 THR A CA 1
ATOM 695 C C . THR A 1 92 ? -6.336 -7.792 14.239 1.00 94.00 92 THR A C 1
ATOM 697 O O . THR A 1 92 ? -7.506 -7.485 14.004 1.00 94.00 92 THR A O 1
ATOM 700 N N . VAL A 1 93 ? -5.574 -7.142 15.114 1.00 95.44 93 VAL A N 1
ATOM 701 C CA . VAL A 1 93 ? -5.967 -5.896 15.769 1.00 95.44 93 VAL A CA 1
ATOM 702 C C . VAL A 1 93 ? -4.948 -4.838 15.381 1.00 95.44 93 VAL A C 1
ATOM 704 O O . VAL A 1 93 ? -3.752 -5.046 15.557 1.00 95.44 93 VAL A O 1
ATOM 707 N N . LEU A 1 94 ? -5.431 -3.732 14.832 1.00 95.44 94 LEU A N 1
ATOM 708 C CA . LEU A 1 94 ? -4.659 -2.527 14.581 1.00 95.44 94 LEU A CA 1
ATOM 709 C C . LEU A 1 94 ? -5.164 -1.461 15.552 1.00 95.44 94 LEU A C 1
ATOM 711 O O . LEU A 1 94 ? -6.357 -1.160 15.559 1.00 95.44 94 LEU A O 1
ATOM 715 N N . VAL A 1 95 ? -4.269 -0.947 16.387 1.00 95.69 95 VAL A N 1
ATOM 716 C CA . VAL A 1 95 ? -4.529 0.180 17.286 1.00 95.69 95 VAL A CA 1
ATOM 717 C C . VAL A 1 95 ? -3.695 1.341 16.775 1.00 95.69 95 VAL A C 1
ATOM 719 O O . VAL A 1 95 ? -2.521 1.139 16.480 1.00 95.69 95 VAL A O 1
ATOM 722 N N . ILE A 1 96 ? -4.319 2.500 16.600 1.00 96.00 96 ILE A N 1
ATOM 723 C CA . ILE A 1 96 ? -3.656 3.711 16.120 1.00 96.00 96 ILE A CA 1
ATOM 724 C C . ILE A 1 96 ? -4.091 4.864 17.018 1.00 96.00 96 ILE A C 1
ATOM 726 O O . ILE A 1 96 ? -5.293 5.104 17.169 1.00 96.00 96 ILE A O 1
ATOM 730 N N . GLU A 1 97 ? -3.124 5.565 17.595 1.00 96.00 97 GLU A N 1
ATOM 731 C CA . GLU A 1 97 ? -3.363 6.821 18.308 1.00 96.00 97 GLU A CA 1
ATOM 732 C C . GLU A 1 97 ? -3.597 7.973 17.323 1.00 96.00 97 GLU A C 1
ATOM 734 O O . GLU A 1 97 ? -3.096 7.956 16.199 1.00 96.00 97 GLU A O 1
ATOM 739 N N . GLU A 1 98 ? -4.325 9.005 17.738 1.00 94.50 98 GLU A N 1
ATOM 740 C CA . GLU A 1 98 ? -4.630 10.179 16.910 1.00 94.50 98 GLU A CA 1
ATOM 741 C C . GLU A 1 98 ? -3.397 10.767 16.194 1.00 94.50 98 GLU A C 1
ATOM 743 O O . GLU A 1 98 ? -3.385 10.891 14.966 1.00 94.50 98 GLU A O 1
ATOM 748 N N . ASN A 1 99 ? -2.316 11.035 16.931 1.00 93.81 99 ASN A N 1
ATOM 749 C CA . ASN A 1 99 ? -1.083 11.597 16.364 1.00 93.81 99 ASN A CA 1
ATOM 750 C C . ASN A 1 99 ? -0.393 10.638 15.377 1.00 93.81 99 ASN A C 1
ATOM 752 O O . ASN A 1 99 ? 0.152 11.061 14.351 1.00 93.81 99 ASN A O 1
ATOM 756 N N . GLU A 1 100 ? -0.421 9.334 15.663 1.00 95.19 100 GLU A N 1
ATOM 757 C CA . GLU A 1 100 ? 0.110 8.312 14.758 1.00 95.19 100 GLU A CA 1
ATOM 758 C C . GLU A 1 100 ? -0.714 8.241 13.472 1.00 95.19 100 GLU A C 1
ATOM 760 O O . GLU A 1 100 ? -0.146 8.116 12.384 1.00 95.19 100 GLU A O 1
ATOM 765 N N . ALA A 1 101 ? -2.042 8.368 13.571 1.00 94.75 101 ALA A N 1
ATOM 766 C CA . ALA A 1 101 ? -2.936 8.378 12.422 1.00 94.75 101 ALA A CA 1
ATOM 767 C C . ALA A 1 101 ? -2.617 9.543 11.483 1.00 94.75 101 ALA A C 1
ATOM 769 O O . ALA A 1 101 ? -2.535 9.342 10.270 1.00 94.75 101 ALA A O 1
ATOM 770 N N . GLU A 1 102 ? -2.377 10.741 12.017 1.00 94.75 102 GLU A N 1
ATOM 771 C CA . GLU A 1 102 ? -1.978 11.888 11.202 1.00 94.75 102 GLU A CA 1
ATOM 772 C C . GLU A 1 102 ? -0.670 11.634 10.448 1.00 94.75 102 GLU A C 1
ATOM 774 O O . GLU A 1 102 ? -0.573 11.898 9.243 1.00 94.75 102 GLU A O 1
ATOM 779 N N . GLY A 1 103 ? 0.341 11.103 11.142 1.00 96.31 103 GLY A N 1
ATOM 780 C CA . GLY A 1 103 ? 1.622 10.742 10.536 1.00 96.31 103 GLY A CA 1
ATOM 781 C C . GLY A 1 103 ? 1.461 9.680 9.448 1.00 96.31 103 GLY A C 1
ATOM 782 O O . GLY A 1 103 ? 2.023 9.804 8.356 1.00 96.31 103 GLY A O 1
ATOM 783 N N . LEU A 1 104 ? 0.632 8.670 9.711 1.00 95.50 104 LEU A N 1
ATOM 784 C CA . LEU A 1 104 ? 0.336 7.582 8.787 1.00 95.50 104 LEU A CA 1
ATOM 785 C C . LEU A 1 104 ? -0.363 8.083 7.522 1.00 95.50 104 LEU A C 1
ATOM 787 O O . LEU A 1 104 ? 0.021 7.694 6.419 1.00 95.50 104 LEU A O 1
ATOM 791 N N . VAL A 1 105 ? -1.349 8.973 7.665 1.00 95.44 105 VAL A N 1
ATOM 792 C CA . VAL A 1 105 ? -2.072 9.580 6.541 1.00 95.44 105 VAL A CA 1
ATOM 793 C C . VAL A 1 105 ? -1.120 10.399 5.677 1.00 95.44 105 VAL A C 1
ATOM 795 O O . VAL A 1 105 ? -1.089 10.198 4.461 1.00 95.44 105 VAL A O 1
ATOM 798 N N . LYS A 1 106 ? -0.299 11.266 6.284 1.00 97.06 106 LYS A N 1
ATOM 799 C CA . LYS A 1 106 ? 0.693 12.076 5.556 1.00 97.06 106 LYS A CA 1
ATOM 800 C C . LYS A 1 106 ? 1.683 11.189 4.799 1.00 97.06 106 LYS A C 1
ATOM 802 O O . LYS A 1 106 ? 1.932 11.414 3.615 1.00 97.06 106 LYS A O 1
ATOM 807 N N . SER A 1 107 ? 2.199 10.151 5.455 1.00 96.62 107 SER A N 1
ATOM 808 C CA . SER A 1 107 ? 3.137 9.196 4.859 1.00 96.62 107 SER A CA 1
ATOM 809 C C . SER A 1 107 ? 2.516 8.434 3.682 1.00 96.62 107 SER A C 1
ATOM 811 O O . SER A 1 107 ? 3.073 8.430 2.582 1.00 96.62 107 SER A O 1
ATOM 813 N N . LEU A 1 108 ? 1.308 7.886 3.860 1.00 95.94 108 LEU A N 1
ATOM 814 C CA . LEU A 1 108 ? 0.586 7.159 2.813 1.00 95.94 108 LEU 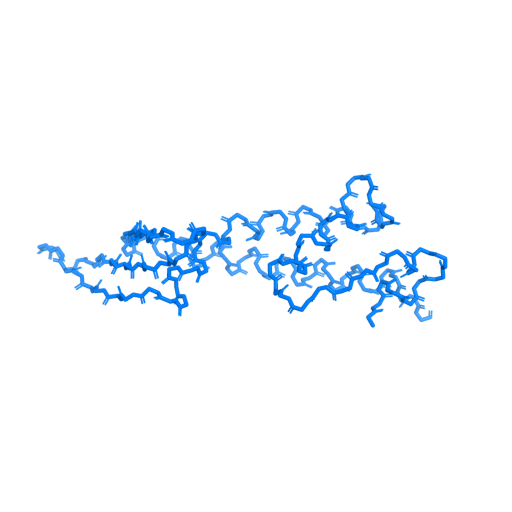A CA 1
ATOM 815 C C . LEU A 1 108 ? 0.268 8.056 1.608 1.00 95.94 108 LEU A C 1
ATOM 817 O O . LEU A 1 108 ? 0.430 7.632 0.461 1.00 95.94 108 LEU A O 1
ATOM 821 N N . GLN A 1 109 ? -0.171 9.294 1.847 1.00 96.94 109 GLN A N 1
ATOM 822 C CA . GLN A 1 109 ? -0.448 10.263 0.787 1.00 96.94 109 GLN A CA 1
ATOM 823 C C . GLN A 1 109 ? 0.819 10.614 0.005 1.00 96.94 109 GLN A C 1
ATOM 825 O O . GLN A 1 109 ? 0.797 10.576 -1.227 1.00 96.94 109 GLN A O 1
ATOM 830 N N . ALA A 1 110 ? 1.926 10.890 0.698 1.00 97.94 110 ALA A N 1
ATOM 831 C CA . ALA A 1 110 ? 3.207 11.199 0.072 1.00 97.94 110 ALA A CA 1
ATOM 832 C C . ALA A 1 110 ? 3.733 10.016 -0.758 1.00 97.94 110 ALA A C 1
ATOM 834 O O . ALA A 1 110 ? 4.097 10.189 -1.925 1.00 97.94 110 ALA A O 1
ATOM 835 N N . ALA A 1 111 ? 3.711 8.801 -0.201 1.00 97.75 111 ALA A N 1
ATOM 836 C CA . ALA A 1 111 ? 4.123 7.588 -0.901 1.00 97.75 111 ALA A CA 1
ATOM 837 C C . ALA A 1 111 ? 3.241 7.312 -2.130 1.00 97.75 111 ALA A C 1
ATOM 839 O O . ALA A 1 111 ? 3.752 7.024 -3.213 1.00 97.75 111 ALA A O 1
ATOM 840 N N . GLY A 1 112 ? 1.919 7.460 -1.995 1.00 96.44 112 GLY A N 1
ATOM 841 C CA . GLY A 1 112 ? 0.967 7.276 -3.089 1.00 96.44 112 GLY A CA 1
ATOM 842 C C . GLY A 1 112 ? 1.112 8.326 -4.191 1.00 96.44 112 GLY A C 1
ATOM 843 O O . GLY A 1 112 ? 1.072 7.990 -5.375 1.00 96.44 112 GLY A O 1
ATOM 844 N N . GLN A 1 113 ? 1.320 9.595 -3.834 1.00 98.19 113 GLN A N 1
ATOM 845 C CA . GLN A 1 113 ? 1.589 10.659 -4.801 1.00 98.19 113 GLN A CA 1
ATOM 846 C C . GLN A 1 113 ? 2.880 10.390 -5.566 1.00 98.19 113 GLN A C 1
ATOM 848 O O . GLN A 1 113 ? 2.861 10.424 -6.795 1.00 98.19 113 GLN A O 1
ATOM 853 N N . ARG A 1 114 ? 3.964 10.056 -4.858 1.00 98.19 114 ARG A N 1
ATOM 854 C CA . ARG A 1 114 ? 5.243 9.712 -5.478 1.00 98.19 114 ARG A CA 1
ATOM 855 C C . ARG A 1 114 ? 5.102 8.534 -6.436 1.00 98.19 114 ARG A C 1
ATOM 857 O O . ARG A 1 114 ? 5.538 8.639 -7.575 1.00 98.19 114 ARG A O 1
ATOM 864 N N . LEU A 1 115 ? 4.448 7.450 -6.015 1.00 97.56 115 LEU A N 1
ATOM 865 C CA . LEU A 1 115 ? 4.231 6.285 -6.873 1.00 97.56 115 LEU A CA 1
ATOM 866 C C . LEU A 1 115 ? 3.464 6.652 -8.149 1.00 97.56 115 LEU A C 1
ATOM 868 O O . LEU A 1 115 ? 3.871 6.257 -9.237 1.00 97.56 115 LEU A O 1
ATOM 872 N N . ARG A 1 116 ? 2.383 7.436 -8.047 1.00 97.38 116 ARG A N 1
ATOM 873 C CA . ARG A 1 116 ? 1.627 7.887 -9.229 1.00 97.38 116 ARG A CA 1
ATOM 874 C C . ARG A 1 116 ? 2.488 8.711 -10.184 1.00 97.38 116 ARG A C 1
ATOM 876 O O . ARG A 1 116 ? 2.407 8.485 -11.388 1.00 97.38 116 ARG A O 1
ATOM 883 N N . SER A 1 117 ? 3.299 9.631 -9.662 1.00 98.06 117 SER A N 1
ATOM 884 C CA . SER A 1 117 ? 4.201 10.451 -10.476 1.00 98.06 117 SER A CA 1
ATOM 885 C C . SER A 1 117 ? 5.251 9.599 -11.190 1.00 98.06 117 SER A C 1
ATOM 887 O O . SER A 1 117 ? 5.391 9.704 -12.405 1.00 98.06 117 SER A O 1
ATOM 889 N N . GLU A 1 118 ? 5.933 8.703 -10.472 1.00 97.50 118 GLU A N 1
ATOM 890 C CA . GLU A 1 118 ? 6.966 7.839 -11.058 1.00 97.50 118 GLU A CA 1
ATOM 891 C C . GLU A 1 118 ? 6.392 6.870 -12.098 1.00 97.50 118 GLU A C 1
ATOM 893 O O . GLU A 1 118 ? 6.977 6.703 -13.165 1.00 97.50 118 GLU A O 1
ATOM 898 N N . LEU A 1 119 ? 5.208 6.295 -11.855 1.00 95.19 119 LEU A N 1
ATOM 899 C CA . LEU A 1 119 ? 4.527 5.464 -12.855 1.00 95.19 119 LEU A CA 1
ATOM 900 C C . LEU A 1 119 ? 4.063 6.279 -14.070 1.00 95.19 119 LEU A C 1
ATOM 902 O O . LEU A 1 119 ? 4.054 5.764 -15.189 1.00 95.19 119 LEU A O 1
ATOM 906 N N . GLY A 1 120 ? 3.689 7.544 -13.867 1.00 95.19 120 GLY A N 1
ATOM 907 C CA . GLY A 1 120 ? 3.419 8.491 -14.946 1.00 95.19 120 GLY A CA 1
ATOM 908 C C . GLY A 1 120 ? 4.652 8.717 -15.819 1.00 95.19 120 GLY A C 1
ATOM 909 O O . GLY A 1 120 ? 4.562 8.577 -17.037 1.00 95.19 120 GLY A O 1
ATOM 910 N N . ASN A 1 121 ? 5.806 8.972 -15.199 1.00 94.25 121 ASN A N 1
ATOM 911 C CA . ASN A 1 121 ? 7.089 9.132 -15.887 1.00 94.25 121 ASN A CA 1
ATOM 912 C C . ASN A 1 121 ? 7.486 7.857 -16.637 1.00 94.25 121 ASN A C 1
ATOM 914 O O . ASN A 1 121 ? 7.790 7.920 -17.823 1.00 94.25 121 ASN A O 1
ATOM 918 N N . LEU A 1 122 ? 7.396 6.691 -15.989 1.00 93.50 122 LEU A N 1
ATOM 919 C CA . LEU A 1 122 ? 7.671 5.397 -16.616 1.00 93.50 122 LEU A CA 1
ATOM 920 C C . LEU A 1 122 ? 6.799 5.178 -17.856 1.00 93.50 122 LEU A C 1
ATOM 922 O O . LEU A 1 122 ? 7.289 4.741 -18.895 1.00 93.50 122 LEU A O 1
ATOM 926 N N . ARG A 1 123 ? 5.508 5.519 -17.776 1.00 92.94 123 ARG A N 1
ATOM 927 C CA . ARG A 1 123 ? 4.609 5.459 -18.932 1.00 92.94 123 ARG A CA 1
ATOM 928 C C . ARG A 1 123 ? 5.086 6.359 -20.072 1.00 92.94 123 ARG A C 1
ATOM 930 O O . ARG A 1 123 ? 5.034 5.917 -21.212 1.00 92.94 123 ARG A O 1
ATOM 937 N N . HIS A 1 124 ? 5.518 7.586 -19.787 1.00 91.56 124 HIS A N 1
ATOM 938 C CA . HIS A 1 124 ? 6.036 8.495 -20.814 1.00 91.56 124 HIS A CA 1
ATOM 939 C C . HIS A 1 124 ? 7.330 7.971 -21.445 1.00 91.56 124 HIS A C 1
ATOM 941 O O . HIS A 1 124 ? 7.454 7.989 -22.664 1.00 91.56 124 HIS A O 1
ATOM 947 N N . THR A 1 125 ? 8.244 7.421 -20.646 1.00 90.19 125 THR A N 1
ATOM 948 C CA . THR A 1 125 ? 9.494 6.820 -21.136 1.00 90.19 125 THR A CA 1
ATOM 949 C C . THR A 1 125 ? 9.249 5.627 -22.062 1.00 90.19 125 THR A C 1
ATOM 951 O O . THR A 1 125 ? 9.977 5.438 -23.029 1.00 90.19 125 THR A O 1
ATOM 954 N N . LEU A 1 126 ? 8.228 4.813 -21.776 1.00 87.19 126 LEU A N 1
ATOM 955 C CA . LEU A 1 126 ? 7.911 3.596 -22.537 1.00 87.19 126 LEU A CA 1
ATOM 956 C C . LEU A 1 126 ? 6.918 3.812 -23.686 1.00 87.19 126 LEU A C 1
ATOM 958 O O . LEU A 1 126 ? 6.717 2.920 -24.507 1.00 87.19 126 LEU A O 1
ATOM 962 N N . SER A 1 127 ? 6.264 4.967 -23.732 1.00 81.94 127 SER A N 1
ATOM 963 C CA . SER A 1 127 ? 5.438 5.410 -24.854 1.00 81.94 127 SER A CA 1
ATOM 964 C C . SER A 1 127 ? 5.933 6.767 -25.339 1.00 81.94 127 SER A C 1
ATOM 966 O O . SER A 1 127 ? 5.201 7.753 -25.202 1.00 81.94 127 SER A O 1
ATOM 968 N N . PRO A 1 128 ? 7.166 6.837 -25.879 1.00 60.78 128 PRO A N 1
ATOM 969 C CA . PRO A 1 128 ? 7.563 8.005 -26.635 1.00 60.78 128 PRO A CA 1
ATOM 970 C C . PRO A 1 128 ? 6.611 8.066 -27.831 1.00 60.78 128 PRO A C 1
ATOM 972 O O . PRO A 1 128 ? 6.515 7.115 -28.605 1.00 60.78 128 PRO A O 1
ATOM 975 N N . THR A 1 129 ? 5.813 9.127 -27.900 1.00 53.41 129 THR A N 1
ATOM 976 C CA . THR A 1 129 ? 5.194 9.548 -29.162 1.00 53.41 129 THR A CA 1
ATOM 977 C C . THR A 1 129 ? 6.228 9.581 -30.272 1.00 53.41 129 THR A C 1
ATOM 979 O O . THR A 1 129 ? 7.338 10.087 -29.983 1.00 53.41 129 THR A O 1
#

Organism: NCBI:txid425306

Sequence (129 aa):
MVLANVSERGIVVKLPHLVGQRFEELANLIGPAGAFALEGKTSAVALSTFRAHESLRASLCHGVGKIVLDQQGGWLLVLRTLAFRSKQPQRTVLVIEENEAEGLVKSLQAAGQRLRSELGNLRHTLSPT

Radius of gyration: 18.76 Å; chains: 1; bounding box: 31×37×59 Å

pLDDT: mean 90.96, std 7.7, range [53.41, 98.19]

Secondary structure (DSSP, 8-state):
-TGGGSTTGGGG----SSHHHHHHHHHHHHSTTSTTHHHHHHHHHHHHHHHTTHHHHHHHHHPEEEEEE-TTS-EEEEEEEEEEETTEEEEEEEEEEHHHHHHHHHHHHHHHHHHHHHHHHHHHHHS--

Foldseek 3Di:
DLLLPQPPQNVPQDADPDPVVNLVSLLQQCPCNHSNVPLNVQLNVLSVQLCVCVVCCQQVVAWDWDWDADPVRWIKIWTWGWDADPNDTDIDIDIATPVRVVVVVVSNVVSVVSNVVSVVSSSCVSDPD